Protein AF-A0AAI9XZA6-F1 (afdb_monomer_lite)

pLDDT: mean 71.74, std 15.38, range [41.12, 96.25]

InterPro domains:
  IPR004840 Amino acid permease, conserved site [PS00218] (82-113)
  IPR004841 Amino acid permease/SLC12A domain [PF00324] (57-174)
  IPR050524 Amino-acid permease-like [PTHR43341] (40-174)

Foldseek 3Di:
DDDDDDDPDDDDDDPPPPVVVVVVVVVVVVVVVVVVVVVVVVLVPPDPPPCPDDPVVVVVVVVCVCVPCVCPVVVVVCCVPPNDPVSVVVCVVVVVVVVVVVVVVVVLCVVDVRPDDPLVSVCPPPHVVSSVVVVVVVVVVVVVVVVVVVVVVLVVVVVPDDPDPNVVVSVVVVVVD

Radius of gyration: 32.23 Å; chains: 1; bounding box: 78×71×92 Å

Organism: NCBI:txid1209917

Structure (mmCIF, N/CA/C/O backbone):
data_AF-A0AAI9XZA6-F1
#
_entry.id   AF-A0AAI9XZA6-F1
#
loop_
_atom_site.group_PDB
_atom_site.id
_atom_site.type_symbol
_atom_site.label_atom_id
_atom_site.label_alt_id
_atom_site.label_comp_id
_atom_site.label_asym_id
_atom_site.label_entity_id
_atom_site.label_seq_id
_atom_site.pdbx_PDB_ins_code
_atom_site.Cartn_x
_atom_site.Cartn_y
_atom_site.Cartn_z
_atom_site.occupancy
_atom_site.B_iso_or_equiv
_atom_site.auth_seq_id
_atom_site.auth_comp_id
_atom_site.auth_asym_id
_atom_site.auth_atom_id
_atom_site.pdbx_PDB_model_num
ATOM 1 N N . MET A 1 1 ? -51.286 -53.768 66.926 1.00 45.34 1 MET A N 1
ATOM 2 C CA . MET A 1 1 ? -50.254 -53.474 65.909 1.00 45.34 1 MET A CA 1
ATOM 3 C C . MET A 1 1 ? -50.308 -51.964 65.689 1.00 45.34 1 MET A C 1
ATOM 5 O O . MET A 1 1 ? -51.185 -51.504 64.983 1.00 45.34 1 MET A O 1
ATOM 9 N N . GLY A 1 2 ? -49.762 -51.172 66.615 1.00 43.06 2 GLY A N 1
ATOM 10 C CA . GLY A 1 2 ? -48.364 -50.710 66.598 1.00 43.06 2 GLY A CA 1
ATOM 11 C C . GLY A 1 2 ? -48.273 -49.473 65.689 1.00 43.06 2 GLY A C 1
ATOM 12 O O . GLY A 1 2 ? -48.446 -49.637 64.492 1.00 43.06 2 GLY A O 1
ATOM 13 N N . THR A 1 3 ? -48.236 -48.247 66.243 1.00 49.59 3 THR A N 1
ATOM 14 C CA . THR A 1 3 ? -46.992 -47.438 66.414 1.00 49.59 3 THR A CA 1
ATOM 15 C C . THR A 1 3 ? -46.650 -46.738 65.081 1.00 49.59 3 THR A C 1
ATOM 17 O O . THR A 1 3 ? -46.485 -47.426 64.091 1.00 49.59 3 THR A O 1
ATOM 20 N N . TH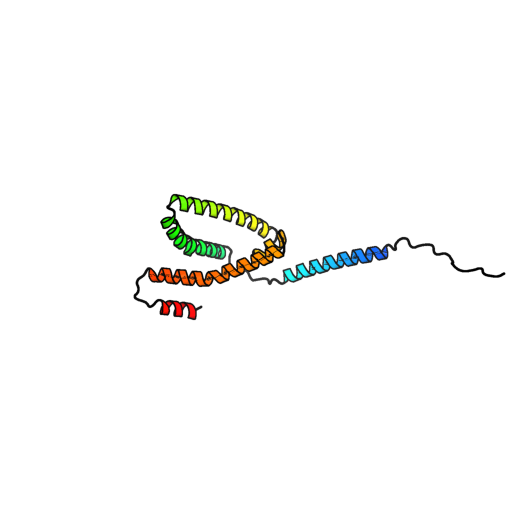R A 1 4 ? -46.611 -45.414 64.875 1.00 49.81 4 THR A N 1
ATOM 21 C CA . THR A 1 4 ? -46.125 -44.258 65.662 1.00 49.81 4 THR A CA 1
ATOM 22 C C . THR A 1 4 ? -46.581 -43.000 64.898 1.00 49.81 4 THR A C 1
ATOM 24 O O . THR A 1 4 ? -46.406 -42.926 63.688 1.00 49.81 4 THR A O 1
ATOM 27 N N . ARG A 1 5 ? -47.347 -42.087 65.501 1.00 53.59 5 ARG A N 1
ATOM 28 C CA . ARG A 1 5 ? -46.907 -40.725 65.865 1.00 53.59 5 ARG A CA 1
ATOM 29 C C . ARG A 1 5 ? -45.524 -40.269 65.364 1.00 53.59 5 ARG A C 1
ATOM 31 O O . ARG A 1 5 ? -44.525 -40.935 65.594 1.00 53.59 5 ARG A O 1
ATOM 38 N N . ASP A 1 6 ? -45.551 -39.027 64.886 1.00 52.12 6 ASP A N 1
ATOM 39 C CA . ASP A 1 6 ? -44.530 -37.984 65.000 1.00 52.12 6 ASP A CA 1
ATOM 40 C C . ASP A 1 6 ? -43.495 -37.765 63.891 1.00 52.12 6 ASP A C 1
ATOM 42 O O . ASP A 1 6 ? -42.772 -38.656 63.460 1.00 52.12 6 ASP A O 1
ATOM 46 N N . LYS A 1 7 ? -43.392 -36.464 63.574 1.00 49.34 7 LYS A N 1
ATOM 47 C CA . LYS A 1 7 ? -42.347 -35.734 62.847 1.00 49.34 7 LYS A CA 1
ATOM 48 C C . LYS A 1 7 ? -42.281 -35.876 61.332 1.00 49.34 7 LYS A C 1
ATOM 50 O O . LYS A 1 7 ? -41.440 -36.594 60.819 1.00 49.34 7 LYS A O 1
ATOM 55 N N . LEU A 1 8 ? -43.061 -35.033 60.654 1.00 47.88 8 LEU A N 1
ATOM 56 C CA . LEU A 1 8 ? -42.563 -33.989 59.735 1.00 47.88 8 LEU A CA 1
ATOM 57 C C . LEU A 1 8 ? -43.605 -32.850 59.771 1.00 47.88 8 LEU A C 1
ATOM 59 O O . LEU A 1 8 ? -44.479 -32.753 58.920 1.00 47.88 8 LEU A O 1
ATOM 63 N N . GLU A 1 9 ? -43.805 -32.209 60.923 1.00 50.84 9 GLU A N 1
ATOM 64 C CA . GLU A 1 9 ? -43.180 -30.916 61.257 1.00 50.84 9 GLU A CA 1
ATOM 65 C C . GLU A 1 9 ? -43.120 -29.959 60.059 1.00 50.84 9 GLU A C 1
ATOM 67 O O . GLU A 1 9 ? -42.434 -30.202 59.067 1.00 50.84 9 GLU A O 1
ATOM 72 N N . GLY A 1 10 ? -43.898 -28.881 60.158 1.00 49.06 10 GLY A N 1
ATOM 73 C CA . GLY A 1 10 ? -44.083 -27.914 59.094 1.00 49.06 10 GLY A CA 1
ATOM 74 C C . GLY A 1 10 ? -42.782 -27.289 58.601 1.00 49.06 10 GLY A C 1
ATOM 75 O O . GLY A 1 10 ? -41.887 -26.947 59.369 1.00 49.06 10 GLY A O 1
ATOM 76 N N . ARG A 1 11 ? -42.742 -27.037 57.296 1.00 41.12 11 ARG A N 1
ATOM 77 C CA . ARG A 1 11 ? -41.991 -25.910 56.751 1.00 41.12 11 ARG A CA 1
ATOM 78 C C . ARG A 1 11 ? -42.940 -25.084 55.889 1.00 41.12 11 ARG A C 1
ATOM 80 O O . ARG A 1 11 ? -43.283 -25.531 54.796 1.00 41.12 11 ARG A O 1
ATOM 87 N N . PRO A 1 12 ? -43.394 -23.910 56.354 1.00 55.41 12 PRO A N 1
ATOM 88 C CA . PRO A 1 12 ? -43.695 -22.844 55.417 1.00 55.41 12 PRO A CA 1
ATOM 89 C C . PRO A 1 12 ? -42.382 -22.406 54.739 1.00 55.41 12 PRO A C 1
ATOM 91 O O . PRO A 1 12 ? -41.308 -22.534 55.323 1.00 55.41 12 PRO A O 1
ATOM 94 N N . GLU A 1 13 ? -42.505 -21.885 53.518 1.00 53.00 13 GLU A N 1
ATOM 95 C CA . GLU A 1 13 ? -41.475 -21.158 52.762 1.00 53.00 13 GLU A CA 1
ATOM 96 C C . GLU A 1 13 ? -40.251 -21.938 52.254 1.00 53.00 13 GLU A C 1
ATOM 98 O O . GLU A 1 13 ? -39.406 -22.416 53.006 1.00 53.00 13 GLU A O 1
ATOM 103 N N . ARG A 1 14 ? -40.057 -21.907 50.931 1.00 47.50 14 ARG A N 1
ATOM 104 C CA . ARG A 1 14 ? -39.292 -20.808 50.321 1.00 47.50 14 ARG A CA 1
ATOM 105 C C . ARG A 1 14 ? -39.937 -20.434 48.990 1.00 47.50 14 ARG A C 1
ATOM 107 O O . ARG A 1 14 ? -39.808 -21.157 48.006 1.00 47.50 14 ARG A O 1
ATOM 114 N N . ALA A 1 15 ? -40.620 -19.287 48.969 1.00 51.28 15 ALA A N 1
ATOM 115 C CA . ALA A 1 15 ? -40.587 -18.440 47.783 1.00 51.28 15 ALA A CA 1
ATOM 116 C C . ALA A 1 15 ? -39.125 -18.402 47.320 1.00 51.28 15 ALA A C 1
ATOM 118 O O . ALA A 1 15 ? -38.251 -18.287 48.180 1.00 51.28 15 ALA A O 1
ATOM 119 N N . GLY A 1 16 ? -38.869 -18.620 46.024 1.00 50.38 16 GLY A N 1
ATOM 120 C CA . GLY A 1 16 ? -37.516 -18.602 45.469 1.00 50.38 16 GLY A CA 1
ATOM 121 C C . GLY A 1 16 ? -36.762 -17.434 46.083 1.00 50.38 16 GLY A C 1
ATOM 122 O O . GLY A 1 16 ? -37.192 -16.295 45.932 1.00 50.38 16 GLY A O 1
ATOM 123 N N . ASP A 1 17 ? -35.761 -17.764 46.898 1.00 48.94 17 ASP A N 1
ATOM 124 C CA . ASP A 1 17 ? -35.065 -16.809 47.748 1.00 48.94 17 ASP A CA 1
ATOM 125 C C . ASP A 1 17 ? -34.565 -15.679 46.840 1.00 48.94 17 ASP A C 1
ATOM 127 O O . ASP A 1 17 ? -33.727 -15.955 45.972 1.00 48.94 17 ASP A O 1
ATOM 131 N N . PRO A 1 18 ? -35.105 -14.448 46.948 1.00 53.00 18 PRO A N 1
ATOM 132 C CA . PRO A 1 18 ? -34.773 -13.370 46.017 1.00 53.00 18 PRO A CA 1
ATOM 133 C C . PRO A 1 18 ? -33.261 -13.110 46.006 1.00 53.00 18 PRO A C 1
ATOM 135 O O . PRO A 1 18 ? -32.688 -12.804 44.967 1.00 53.00 18 PRO A O 1
ATOM 138 N N . ALA A 1 19 ? -32.588 -13.404 47.123 1.00 52.03 19 ALA A N 1
ATOM 139 C CA . ALA A 1 19 ? -31.148 -13.287 47.261 1.00 52.03 19 ALA A CA 1
ATOM 140 C C . ALA A 1 19 ? -30.339 -14.189 46.307 1.00 52.03 19 ALA A C 1
ATOM 142 O O . ALA A 1 19 ? -29.246 -13.801 45.907 1.00 52.03 19 ALA A O 1
ATOM 143 N N . HIS A 1 20 ? -30.827 -15.371 45.911 1.00 49.03 20 HIS A N 1
ATOM 144 C CA . HIS A 1 20 ? -30.046 -16.292 45.069 1.00 49.03 20 HIS A CA 1
ATOM 145 C C . HIS A 1 20 ? -30.054 -15.911 43.579 1.00 49.03 20 HIS A C 1
ATOM 147 O O . HIS A 1 20 ? -29.033 -16.074 42.908 1.00 49.03 20 HIS A O 1
ATOM 153 N N . ILE A 1 21 ? -31.167 -15.373 43.070 1.00 53.47 21 ILE A N 1
ATOM 154 C CA . ILE A 1 21 ? -31.285 -14.903 41.675 1.00 53.47 21 ILE A CA 1
ATOM 155 C C . ILE A 1 21 ? -30.487 -13.604 41.494 1.00 53.47 21 ILE A C 1
ATOM 157 O O . ILE A 1 21 ? -29.788 -13.432 40.492 1.00 53.47 21 ILE A O 1
ATOM 161 N N . ASP A 1 22 ? -30.508 -12.735 42.507 1.00 52.09 22 ASP A N 1
ATOM 162 C CA . ASP A 1 22 ? -29.757 -11.481 42.517 1.00 52.09 22 ASP A CA 1
ATOM 163 C C . ASP A 1 22 ? -28.242 -11.717 42.496 1.00 52.09 22 ASP A C 1
ATOM 165 O O . ASP A 1 22 ? -27.511 -10.960 41.858 1.00 52.09 22 ASP A O 1
ATOM 169 N N . ILE A 1 23 ? -27.751 -12.788 43.132 1.00 56.53 23 ILE A N 1
ATOM 170 C CA . ILE A 1 23 ? -26.324 -13.140 43.123 1.00 56.53 23 ILE A CA 1
ATOM 171 C C . ILE A 1 23 ? -25.887 -13.635 41.739 1.00 56.53 23 ILE A C 1
ATOM 173 O O . ILE A 1 23 ? -24.805 -13.258 41.294 1.00 56.53 23 ILE A O 1
ATOM 177 N N . GLU A 1 24 ? -26.693 -14.414 41.014 1.00 54.38 24 GLU A N 1
ATOM 178 C CA . GLU A 1 24 ? -26.334 -14.894 39.667 1.00 54.38 24 GLU A CA 1
ATOM 179 C C . GLU A 1 24 ? -26.397 -13.768 38.620 1.00 54.38 24 GLU A C 1
ATOM 181 O O . GLU A 1 24 ? -25.489 -13.633 37.791 1.00 54.38 24 GLU A O 1
ATOM 186 N N . LEU A 1 25 ? -27.398 -12.885 38.727 1.00 55.34 25 LEU A N 1
ATOM 187 C CA . LEU A 1 25 ? -27.514 -11.678 37.906 1.00 55.34 25 LEU A CA 1
ATOM 188 C C . LEU A 1 25 ? -26.386 -10.680 38.219 1.00 55.34 25 LEU A C 1
ATOM 190 O O . LEU A 1 25 ? -25.775 -10.137 37.297 1.00 55.34 25 LEU A O 1
ATOM 194 N N . ALA A 1 26 ? -26.031 -10.484 39.494 1.00 55.69 26 ALA A N 1
ATOM 195 C CA . ALA A 1 26 ? -24.908 -9.640 39.906 1.00 55.69 26 ALA A CA 1
ATOM 196 C C . ALA A 1 26 ? -23.541 -10.247 39.551 1.00 55.69 26 ALA A C 1
ATOM 198 O O . ALA A 1 26 ? -22.617 -9.500 39.230 1.00 55.69 26 ALA A O 1
ATOM 199 N N . THR A 1 27 ? -23.393 -11.576 39.558 1.00 57.44 27 THR A N 1
ATOM 200 C CA . THR A 1 27 ? -22.148 -12.266 39.166 1.00 57.44 27 THR A CA 1
ATOM 201 C C . THR A 1 27 ? -21.959 -12.256 37.651 1.00 57.44 27 THR A C 1
ATOM 203 O O . THR A 1 27 ? -20.842 -12.031 37.180 1.00 57.44 27 THR A O 1
ATOM 206 N N . THR A 1 28 ? -23.042 -12.404 36.884 1.00 57.16 28 THR A N 1
ATOM 207 C CA . THR A 1 28 ? -23.043 -12.273 35.418 1.00 57.16 28 THR A CA 1
ATOM 208 C C . THR A 1 28 ? -22.804 -10.827 34.992 1.00 57.16 28 THR A C 1
ATOM 210 O O . THR A 1 28 ? -21.947 -10.572 34.148 1.00 57.16 28 THR A O 1
ATOM 213 N N . THR A 1 29 ? -23.465 -9.862 35.642 1.00 57.91 29 THR A N 1
ATOM 214 C CA . THR A 1 29 ? -23.258 -8.426 35.388 1.00 57.91 29 THR A CA 1
ATOM 215 C C . THR A 1 29 ? -21.846 -7.998 35.779 1.00 57.91 29 THR A C 1
ATOM 217 O O . THR A 1 29 ? -21.189 -7.310 35.001 1.00 57.91 29 THR A O 1
ATOM 220 N N . ARG A 1 30 ? -21.320 -8.454 36.931 1.00 54.59 30 ARG A N 1
ATOM 221 C CA . ARG A 1 30 ? -19.907 -8.241 37.287 1.00 54.59 30 ARG A CA 1
ATOM 222 C C . ARG A 1 30 ? -19.004 -8.849 36.235 1.00 54.59 30 ARG A C 1
ATOM 224 O O . ARG A 1 30 ? -18.163 -8.116 35.755 1.00 54.59 30 ARG A O 1
ATOM 231 N N . SER A 1 31 ? -19.185 -10.111 35.844 1.00 50.56 31 SER A N 1
ATOM 232 C CA . SER A 1 31 ? -18.315 -10.798 34.873 1.00 50.56 31 SER A CA 1
ATOM 233 C C . SER A 1 31 ? -18.302 -10.129 33.497 1.00 50.56 31 SER A C 1
ATOM 235 O O . SER A 1 31 ? -17.223 -9.966 32.933 1.00 50.56 31 SER A O 1
ATOM 237 N N . ALA A 1 32 ? -19.456 -9.666 33.007 1.00 56.97 32 ALA A N 1
ATOM 238 C CA . ALA A 1 32 ? -19.544 -8.851 31.796 1.00 56.97 32 ALA A CA 1
ATOM 239 C C . ALA A 1 32 ? -18.802 -7.516 31.975 1.00 56.97 32 ALA A C 1
ATOM 241 O O . ALA A 1 32 ? -17.938 -7.181 31.175 1.00 56.97 32 ALA A O 1
ATOM 242 N N . THR A 1 33 ? -19.009 -6.834 33.107 1.00 57.84 33 THR A N 1
ATOM 243 C CA . THR A 1 33 ? -18.348 -5.553 33.395 1.00 57.84 33 THR A CA 1
ATOM 244 C C . THR A 1 33 ? -16.834 -5.718 33.579 1.00 57.84 33 THR A C 1
ATOM 246 O O . THR A 1 33 ? -16.084 -4.881 33.106 1.00 57.84 33 THR A O 1
ATOM 249 N N . VAL A 1 34 ? -16.325 -6.787 34.211 1.00 59.03 34 VAL A N 1
ATOM 250 C CA . VAL A 1 34 ? -14.866 -7.009 34.331 1.00 59.03 34 VAL A CA 1
ATOM 251 C C . VAL A 1 34 ? -14.237 -7.463 33.015 1.00 59.03 34 VAL A C 1
ATOM 253 O O . VAL A 1 34 ? -13.063 -7.174 32.799 1.00 59.03 34 VAL A O 1
ATOM 256 N N . ALA A 1 35 ? -14.975 -8.164 32.150 1.00 55.97 35 ALA A N 1
ATOM 257 C CA . ALA A 1 35 ? -14.516 -8.489 30.801 1.00 55.97 35 ALA A CA 1
ATOM 258 C C . ALA A 1 35 ? -14.430 -7.220 29.939 1.00 55.97 35 ALA A C 1
ATOM 260 O O . ALA A 1 35 ? -13.385 -6.976 29.340 1.00 55.97 35 ALA A O 1
ATOM 261 N N . ASP A 1 36 ? -15.450 -6.362 29.990 1.00 52.94 36 ASP A N 1
ATOM 262 C CA . ASP A 1 36 ? -15.469 -5.064 29.312 1.00 52.94 36 ASP A CA 1
ATOM 263 C C . ASP A 1 36 ? -14.387 -4.121 29.860 1.00 52.94 36 ASP A C 1
ATOM 265 O O . ASP A 1 36 ? -13.676 -3.483 29.089 1.00 52.94 36 ASP A O 1
ATOM 269 N N . LEU A 1 37 ? -14.180 -4.086 31.182 1.00 55.12 37 LEU A N 1
ATOM 270 C CA . LEU A 1 37 ? -13.120 -3.297 31.818 1.00 55.12 37 LEU A CA 1
ATOM 271 C C . LEU A 1 37 ? -11.724 -3.837 31.495 1.00 55.12 37 LEU A C 1
ATOM 273 O O . LEU A 1 37 ? -10.802 -3.043 31.341 1.00 55.12 37 LEU A O 1
ATOM 277 N N . LYS A 1 38 ? -11.544 -5.158 31.353 1.00 55.31 38 LYS A N 1
ATOM 278 C CA . LYS A 1 38 ? -10.277 -5.735 30.877 1.00 55.31 38 LYS A CA 1
ATOM 279 C C . LYS A 1 38 ? -10.034 -5.404 29.410 1.00 55.31 38 LYS A C 1
ATOM 281 O O . LYS A 1 38 ? -8.931 -4.982 29.087 1.00 55.31 38 LYS A O 1
ATOM 286 N N . GLN A 1 39 ? -11.050 -5.503 28.552 1.00 53.28 39 GLN A N 1
ATOM 287 C CA . GLN A 1 39 ? -10.944 -5.101 27.146 1.00 53.28 39 GLN A CA 1
ATOM 288 C C . GLN A 1 39 ? -10.663 -3.596 27.007 1.00 53.28 39 GLN A C 1
ATOM 290 O O . GLN A 1 39 ? -9.832 -3.206 26.189 1.00 53.28 39 GLN A O 1
ATOM 295 N N . GLN A 1 40 ? -11.266 -2.759 27.858 1.00 49.84 40 GLN A N 1
ATOM 296 C CA . GLN A 1 40 ? -10.989 -1.323 27.936 1.00 49.84 40 GLN A CA 1
ATOM 297 C C . GLN A 1 40 ? -9.598 -1.018 28.518 1.00 49.84 40 GLN A C 1
ATOM 299 O O . GLN A 1 40 ? -8.924 -0.125 28.014 1.00 49.84 40 GLN A O 1
ATOM 304 N N . GLN A 1 41 ? -9.124 -1.748 29.534 1.00 48.91 41 GLN A N 1
ATOM 305 C CA . GLN A 1 41 ? -7.787 -1.550 30.118 1.00 48.91 41 GLN A CA 1
ATOM 306 C C . GLN A 1 41 ? -6.655 -2.034 29.203 1.00 48.91 41 GLN A C 1
ATOM 308 O O . GLN A 1 41 ? -5.583 -1.422 29.189 1.00 48.91 41 GLN A O 1
ATOM 313 N N . GLU A 1 42 ? -6.887 -3.089 28.421 1.00 50.59 42 GLU A N 1
ATOM 314 C CA . GLU A 1 42 ? -5.945 -3.586 27.412 1.00 50.59 42 GLU A CA 1
ATOM 315 C C . GLU A 1 42 ? -5.906 -2.641 26.193 1.00 50.59 42 GLU A C 1
ATOM 317 O O . GLU A 1 42 ? -4.836 -2.369 25.649 1.00 50.59 42 GLU A O 1
ATOM 322 N N . GLN A 1 43 ? -7.039 -2.008 25.855 1.00 49.88 43 GLN A N 1
ATOM 323 C CA . GLN A 1 43 ? -7.113 -0.901 24.890 1.00 49.88 43 GLN A CA 1
ATOM 324 C C . GLN A 1 43 ? -6.557 0.430 25.419 1.00 49.88 43 GLN A C 1
ATOM 326 O O . GLN A 1 43 ? -6.191 1.284 24.621 1.00 49.88 43 GLN A O 1
ATOM 331 N N . GLN A 1 44 ? -6.448 0.637 26.733 1.00 44.28 44 GLN A N 1
ATOM 332 C CA . GLN A 1 44 ? -5.776 1.820 27.293 1.00 44.28 44 GLN A CA 1
ATOM 333 C C . GLN A 1 44 ? -4.244 1.686 27.344 1.00 44.28 44 GLN A C 1
ATOM 335 O O . GLN A 1 44 ? -3.562 2.683 27.571 1.00 44.28 44 GLN A O 1
ATOM 340 N N . HIS A 1 45 ? -3.693 0.492 27.091 1.00 43.59 45 HIS A N 1
ATOM 341 C CA . HIS A 1 45 ? -2.245 0.242 27.058 1.00 43.59 45 HIS A CA 1
ATOM 342 C C . HIS A 1 45 ? -1.641 0.149 25.649 1.00 43.59 45 HIS A C 1
ATOM 344 O O . HIS A 1 45 ? -0.427 -0.036 25.530 1.00 43.59 45 HIS A O 1
ATOM 350 N N . ILE A 1 46 ? -2.422 0.342 24.578 1.00 53.31 46 ILE A N 1
ATOM 351 C CA . ILE A 1 46 ? -1.843 0.664 23.262 1.00 53.31 46 ILE A CA 1
ATOM 352 C C . ILE A 1 46 ? -1.274 2.071 23.404 1.00 53.31 46 ILE A C 1
ATOM 354 O O . ILE A 1 46 ? -2.006 3.057 23.385 1.00 53.31 46 ILE A O 1
ATOM 358 N N . GLY A 1 47 ? 0.023 2.108 23.709 1.00 50.34 47 GLY A N 1
ATOM 359 C CA . GLY A 1 47 ? 0.707 3.251 24.284 1.00 50.34 47 GLY A CA 1
ATOM 360 C C . GLY A 1 47 ? 0.370 4.560 23.591 1.00 50.34 47 GLY A C 1
ATOM 361 O O . GLY A 1 47 ? 0.195 4.619 22.377 1.00 50.34 47 GLY A O 1
ATOM 362 N N . THR A 1 48 ? 0.320 5.622 24.387 1.00 46.84 48 THR A N 1
ATOM 363 C CA . THR A 1 48 ? 0.351 7.011 23.938 1.00 46.84 48 THR A CA 1
ATOM 364 C C . THR A 1 48 ? 1.588 7.223 23.059 1.00 46.84 48 THR A C 1
ATOM 366 O O . THR A 1 48 ? 2.637 7.665 23.523 1.00 46.84 48 THR A O 1
ATOM 369 N N . LEU A 1 49 ? 1.497 6.844 21.784 1.00 55.56 49 LEU A N 1
ATOM 370 C CA . LEU A 1 49 ? 2.490 7.153 20.775 1.00 55.56 49 LEU A CA 1
ATOM 371 C C . LEU A 1 49 ? 2.417 8.659 20.577 1.00 55.56 49 LEU A C 1
ATOM 373 O O . LEU A 1 49 ? 1.426 9.189 20.073 1.00 55.56 49 LEU A O 1
ATOM 377 N N . ASP A 1 50 ? 3.468 9.340 21.017 1.00 50.53 50 ASP A N 1
ATOM 378 C CA . ASP A 1 50 ? 3.675 10.754 20.764 1.00 50.53 50 ASP A CA 1
ATOM 379 C C . ASP A 1 50 ? 3.600 10.976 19.247 1.00 50.53 50 ASP A C 1
ATOM 381 O O . ASP A 1 50 ? 4.482 10.565 18.484 1.00 50.53 50 ASP A O 1
ATOM 385 N N . ARG A 1 51 ? 2.479 11.536 18.784 1.00 58.59 51 ARG A N 1
ATOM 386 C CA . ARG A 1 51 ? 2.195 11.766 17.368 1.00 58.59 51 ARG A CA 1
ATOM 387 C C . ARG A 1 51 ? 3.062 12.931 16.899 1.00 58.59 51 ARG A C 1
ATOM 389 O O . ARG A 1 51 ? 2.586 14.043 16.694 1.00 58.59 51 ARG A O 1
ATOM 396 N N . LYS A 1 52 ? 4.356 12.665 16.709 1.00 62.34 52 LYS A N 1
ATOM 397 C CA . LYS A 1 52 ? 5.368 13.668 16.342 1.00 62.34 52 LYS A CA 1
ATOM 398 C C . LYS A 1 52 ? 5.240 14.192 14.908 1.00 62.34 52 LYS A C 1
ATOM 400 O O . LYS A 1 52 ? 5.915 15.151 14.542 1.00 62.34 52 LYS A O 1
ATOM 405 N N . LEU A 1 53 ? 4.367 13.604 14.088 1.00 61.84 53 LEU A N 1
ATOM 406 C CA . LEU A 1 53 ? 4.163 13.995 12.694 1.00 61.84 53 LEU A CA 1
ATOM 407 C C . LEU A 1 53 ? 2.854 14.770 12.513 1.00 61.84 53 LEU A C 1
ATOM 409 O O . LEU A 1 53 ? 1.749 14.246 12.681 1.00 61.84 53 LEU A O 1
ATOM 413 N N . LYS A 1 54 ? 2.995 16.041 12.114 1.00 76.94 54 LYS A N 1
ATOM 414 C CA . LYS A 1 54 ? 1.884 16.900 11.682 1.00 76.94 54 LYS A CA 1
ATOM 415 C C . LYS A 1 54 ? 1.122 16.224 10.539 1.00 76.94 54 LYS A C 1
ATOM 417 O O . LYS A 1 54 ? 1.732 15.701 9.611 1.00 76.94 54 LYS A O 1
ATOM 422 N N . SER A 1 55 ? -0.208 16.332 10.556 1.00 77.69 55 SER A N 1
ATOM 423 C CA . SER A 1 55 ? -1.115 15.774 9.532 1.00 77.69 55 SER A CA 1
ATOM 424 C C . SER A 1 55 ? -0.683 16.085 8.088 1.00 77.69 55 SER A C 1
ATOM 426 O O . SER A 1 55 ? -0.782 15.225 7.220 1.00 77.69 55 SER A O 1
ATOM 428 N N . ARG A 1 56 ? -0.089 17.263 7.859 1.00 85.69 56 ARG A N 1
ATOM 429 C CA . ARG A 1 56 ? 0.460 17.681 6.563 1.00 85.69 56 ARG A CA 1
ATOM 430 C C . ARG A 1 56 ? 1.583 16.772 6.041 1.00 85.69 56 ARG A C 1
ATOM 432 O O . ARG A 1 56 ? 1.627 16.496 4.853 1.00 85.69 56 ARG A O 1
ATOM 439 N N . HIS A 1 57 ? 2.482 16.296 6.904 1.00 85.56 57 HIS A N 1
ATOM 440 C CA . HIS A 1 57 ? 3.597 15.433 6.485 1.00 85.56 57 HIS A CA 1
ATOM 441 C C . HIS A 1 57 ? 3.088 14.056 6.055 1.00 85.56 57 HIS A C 1
ATOM 443 O O . HIS A 1 57 ? 3.563 13.495 5.075 1.00 85.56 57 HIS A O 1
ATOM 449 N N . VAL A 1 58 ? 2.073 13.548 6.754 1.00 83.88 58 VAL A N 1
ATOM 450 C CA . VAL A 1 58 ? 1.428 12.270 6.433 1.00 83.88 58 VAL A CA 1
ATOM 451 C C . VAL A 1 58 ? 0.679 12.354 5.099 1.00 83.88 58 VAL A C 1
ATOM 453 O O . VAL A 1 58 ? 0.753 11.433 4.293 1.00 83.88 58 VAL A O 1
ATOM 456 N N . GLN A 1 59 ? 0.016 13.480 4.823 1.00 89.06 59 GLN A N 1
ATOM 457 C CA . GLN A 1 59 ? -0.624 13.726 3.527 1.00 89.06 59 GLN A CA 1
ATOM 458 C C . GLN A 1 59 ? 0.398 13.809 2.388 1.00 89.06 59 GLN A C 1
ATOM 460 O O . GLN A 1 59 ? 0.179 13.226 1.330 1.00 89.06 59 GLN A O 1
ATOM 465 N N . PHE A 1 60 ? 1.533 14.481 2.607 1.00 86.62 60 PHE A N 1
ATOM 466 C CA . PHE A 1 60 ? 2.601 14.529 1.608 1.00 86.62 60 PHE A CA 1
ATOM 467 C C . PHE A 1 60 ? 3.236 13.157 1.350 1.00 86.62 60 PHE A C 1
ATOM 469 O O . PHE A 1 60 ? 3.502 12.850 0.193 1.00 86.62 60 PHE A O 1
ATOM 476 N N . LEU A 1 61 ? 3.399 12.313 2.375 1.00 85.44 61 LEU A N 1
ATOM 477 C CA . LEU A 1 61 ? 3.862 10.927 2.216 1.00 85.44 61 LEU A CA 1
ATOM 478 C C . LEU A 1 61 ? 2.889 10.098 1.365 1.00 85.44 61 LEU A C 1
ATOM 480 O O . LEU A 1 61 ? 3.305 9.352 0.478 1.00 85.44 61 LEU A O 1
ATOM 484 N N . ALA A 1 62 ? 1.586 10.255 1.604 1.00 84.44 62 ALA A N 1
ATOM 485 C CA . ALA A 1 62 ? 0.564 9.576 0.816 1.00 84.44 62 ALA A CA 1
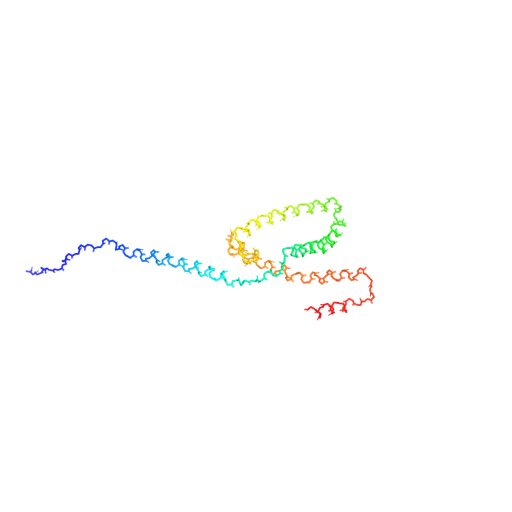ATOM 486 C C . ALA A 1 62 ? 0.580 10.033 -0.656 1.00 84.44 62 ALA A C 1
ATOM 488 O O . ALA A 1 62 ? 0.519 9.197 -1.559 1.00 84.44 62 ALA A O 1
ATOM 489 N N . LEU A 1 63 ? 0.724 11.341 -0.911 1.00 88.06 63 LEU A N 1
ATOM 490 C CA . LEU A 1 63 ? 0.840 11.868 -2.275 1.00 88.06 63 LEU A CA 1
ATOM 491 C C . LEU A 1 63 ? 2.114 11.387 -2.979 1.00 88.06 63 LEU A C 1
ATOM 493 O O . LEU A 1 63 ? 2.049 11.041 -4.157 1.00 88.06 63 LEU A O 1
ATOM 497 N N . SER A 1 64 ? 3.258 11.344 -2.290 1.00 87.56 64 SER A N 1
ATOM 498 C CA . SER A 1 64 ? 4.523 10.941 -2.915 1.00 87.56 64 SER A CA 1
ATOM 499 C C . SER A 1 64 ? 4.511 9.481 -3.367 1.00 87.56 64 SER A C 1
ATOM 501 O O . SER A 1 64 ? 5.020 9.180 -4.443 1.00 87.56 64 SER A O 1
ATOM 503 N N . GLY A 1 65 ? 3.885 8.587 -2.593 1.00 80.19 65 GLY A N 1
ATOM 504 C CA . GLY A 1 65 ? 3.746 7.180 -2.978 1.00 80.19 65 GLY A CA 1
ATOM 505 C C . GLY A 1 65 ? 2.827 6.983 -4.188 1.00 80.19 65 GLY A C 1
ATOM 506 O O . GLY A 1 65 ? 3.164 6.243 -5.107 1.00 80.19 65 GLY A O 1
ATOM 507 N N . ALA A 1 66 ? 1.692 7.690 -4.223 1.00 83.81 66 ALA A N 1
ATOM 508 C CA . ALA A 1 66 ? 0.740 7.591 -5.329 1.00 83.81 66 ALA A CA 1
ATOM 509 C C . ALA A 1 66 ? 1.286 8.187 -6.638 1.00 83.81 66 ALA A C 1
ATOM 511 O O . ALA A 1 66 ? 1.074 7.622 -7.711 1.00 83.81 66 ALA A O 1
ATOM 512 N N . ILE A 1 67 ? 1.997 9.316 -6.553 1.00 88.19 67 ILE A N 1
ATOM 513 C CA . ILE A 1 67 ? 2.553 9.997 -7.727 1.00 88.19 67 ILE A CA 1
ATOM 514 C C . ILE A 1 67 ? 3.790 9.267 -8.258 1.00 88.19 67 ILE A C 1
ATOM 516 O O . ILE A 1 67 ? 3.957 9.240 -9.467 1.00 88.19 67 ILE A O 1
ATOM 520 N N . GLY A 1 68 ? 4.628 8.674 -7.398 1.00 75.44 68 GLY A N 1
ATOM 521 C CA . GLY A 1 68 ? 5.919 8.079 -7.765 1.00 75.44 68 GLY A CA 1
ATOM 522 C C . GLY A 1 68 ? 5.826 6.861 -8.692 1.00 75.44 68 GLY A C 1
ATOM 523 O O . GLY A 1 68 ? 5.787 6.988 -9.911 1.00 75.44 68 GLY A O 1
ATOM 524 N N . THR A 1 69 ? 5.846 5.654 -8.134 1.00 70.62 69 THR A N 1
ATOM 525 C CA . THR A 1 69 ? 5.916 4.414 -8.927 1.00 70.62 69 THR A CA 1
ATOM 526 C C . THR A 1 69 ? 4.558 4.023 -9.509 1.00 70.62 69 THR A C 1
ATOM 528 O O . THR A 1 69 ? 4.474 3.652 -10.676 1.00 70.62 69 THR A O 1
ATOM 531 N N . GLY A 1 70 ? 3.472 4.178 -8.745 1.00 74.81 70 GLY A N 1
ATOM 5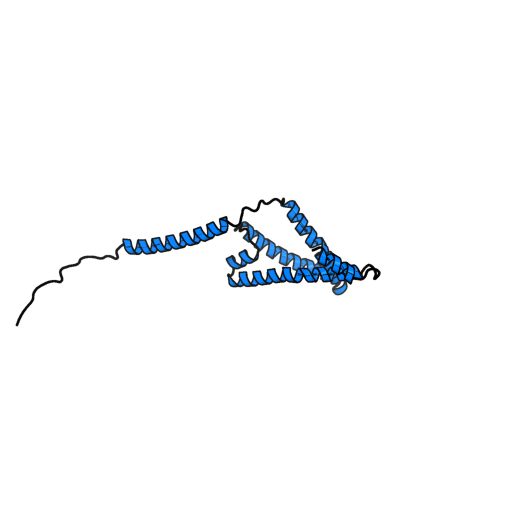32 C CA . GLY A 1 70 ? 2.131 3.750 -9.160 1.00 74.81 70 GLY A CA 1
ATOM 533 C C . GLY A 1 70 ? 1.598 4.477 -10.397 1.00 74.81 70 GLY A C 1
ATOM 534 O O . GLY A 1 70 ? 1.063 3.840 -11.307 1.00 74.81 70 GLY A O 1
ATOM 535 N N . LEU A 1 71 ? 1.769 5.802 -10.465 1.00 84.00 71 LEU A N 1
ATOM 536 C CA . LEU A 1 71 ? 1.327 6.576 -11.621 1.00 84.00 71 LEU A CA 1
ATOM 537 C C . LEU A 1 71 ? 2.316 6.473 -12.786 1.00 84.00 71 LEU A C 1
ATOM 539 O O . LEU A 1 71 ? 1.880 6.163 -13.887 1.00 84.00 71 LEU A O 1
ATOM 543 N N . PHE A 1 72 ? 3.622 6.687 -12.590 1.00 78.56 72 PHE A N 1
ATOM 544 C CA . PHE A 1 72 ? 4.567 6.710 -13.719 1.00 78.56 72 PHE A CA 1
ATOM 545 C C . PHE A 1 72 ? 4.856 5.324 -14.310 1.00 78.56 72 PHE A C 1
ATOM 547 O O . PHE A 1 72 ? 4.823 5.178 -15.531 1.00 78.56 72 PHE A O 1
ATOM 554 N N . VAL A 1 73 ? 5.082 4.296 -13.484 1.00 77.19 73 VAL A N 1
ATOM 555 C CA . VAL A 1 73 ? 5.353 2.932 -13.983 1.00 77.19 73 VAL A CA 1
ATOM 556 C C . VAL A 1 73 ? 4.064 2.299 -14.515 1.00 77.19 73 VAL A C 1
ATOM 558 O O . VAL A 1 73 ? 4.054 1.717 -15.598 1.00 77.19 73 VAL A O 1
ATOM 561 N N . GLY A 1 74 ? 2.948 2.489 -13.801 1.00 79.62 74 GLY A N 1
ATOM 562 C CA . GLY A 1 74 ? 1.645 1.952 -14.197 1.00 79.62 74 GLY A CA 1
ATOM 563 C C . GLY A 1 74 ? 1.075 2.599 -15.462 1.00 79.62 74 GLY A C 1
ATOM 564 O O . GLY A 1 74 ? 0.661 1.894 -16.383 1.00 79.62 74 GLY A O 1
ATOM 565 N N . SER A 1 75 ? 1.081 3.934 -15.558 1.00 83.88 75 SER A N 1
ATOM 566 C CA . SER A 1 75 ? 0.482 4.621 -16.712 1.00 83.88 75 SER A CA 1
ATOM 567 C C . SER A 1 75 ? 1.250 4.378 -18.009 1.00 83.88 75 SER A C 1
ATOM 569 O O . SER A 1 75 ? 0.614 4.230 -19.049 1.00 83.88 75 SER A O 1
ATOM 571 N N . GLY A 1 76 ? 2.583 4.255 -17.963 1.00 81.06 76 GLY A N 1
ATOM 572 C CA . GLY A 1 76 ? 3.395 3.949 -19.144 1.00 81.06 76 GLY A CA 1
ATOM 573 C C . GLY A 1 76 ? 3.036 2.598 -19.771 1.00 81.06 76 GLY A C 1
ATOM 574 O O . GLY A 1 76 ? 2.843 2.506 -20.985 1.00 81.06 76 GLY A O 1
ATOM 575 N N . GLN A 1 77 ? 2.863 1.561 -18.944 1.00 79.12 77 GLN A N 1
ATOM 576 C CA . GLN A 1 77 ? 2.461 0.235 -19.422 1.00 79.12 77 GLN A CA 1
ATOM 577 C C . GLN A 1 77 ? 1.009 0.210 -19.912 1.00 79.12 77 GLN A C 1
ATOM 579 O O . GLN A 1 77 ? 0.731 -0.313 -20.993 1.00 79.12 77 GLN A O 1
ATOM 584 N N . VAL A 1 78 ? 0.080 0.797 -19.152 1.00 84.19 78 VAL A N 1
ATOM 585 C CA . VAL A 1 78 ? -1.352 0.790 -19.499 1.00 84.19 78 VAL A CA 1
ATOM 586 C C . VAL A 1 78 ? -1.624 1.607 -20.765 1.00 84.19 78 VAL A C 1
ATOM 588 O O . VAL A 1 78 ? -2.432 1.193 -21.596 1.00 84.19 78 VAL A O 1
ATOM 591 N N . LEU A 1 79 ? -0.925 2.728 -20.961 1.00 83.75 79 LEU A N 1
ATOM 592 C CA . LEU A 1 79 ? -1.080 3.567 -22.149 1.00 83.75 79 LEU A CA 1
ATOM 593 C C . LEU A 1 79 ? -0.577 2.866 -23.419 1.00 83.75 79 LEU A C 1
ATOM 595 O O . LEU A 1 79 ? -1.234 2.959 -24.456 1.00 83.75 79 LEU A O 1
ATOM 599 N N . SER A 1 80 ? 0.543 2.142 -23.323 1.00 84.38 80 SER A N 1
ATOM 600 C CA . SER A 1 80 ? 1.108 1.353 -24.427 1.00 84.38 80 SER A CA 1
ATOM 601 C C . SER A 1 80 ? 0.204 0.178 -24.825 1.00 84.38 80 SER A C 1
ATOM 603 O O . SER A 1 80 ? 0.012 -0.088 -26.010 1.00 84.38 80 SER A O 1
ATOM 605 N N . LEU A 1 81 ? -0.397 -0.503 -23.842 1.00 85.19 81 LEU A N 1
ATOM 606 C CA . LEU A 1 81 ? -1.196 -1.712 -24.073 1.00 85.19 81 LEU A CA 1
ATOM 607 C C . LEU A 1 81 ? -2.655 -1.436 -24.458 1.00 85.19 81 LEU A C 1
ATOM 609 O O . LEU A 1 81 ? -3.202 -2.128 -25.313 1.00 85.19 81 LEU A O 1
ATOM 613 N N . ALA A 1 82 ? -3.310 -0.473 -23.807 1.00 82.44 82 ALA A N 1
ATOM 614 C CA . ALA A 1 82 ? -4.765 -0.320 -23.869 1.00 82.44 82 ALA A CA 1
ATOM 615 C C . ALA A 1 82 ? -5.220 0.917 -24.672 1.00 82.44 82 ALA A C 1
ATOM 617 O O . ALA A 1 82 ? -6.384 0.994 -25.082 1.00 82.44 82 ALA A O 1
ATOM 618 N N . GLY A 1 83 ? -4.324 1.877 -24.926 1.00 86.56 83 GLY A N 1
ATOM 619 C CA . GLY A 1 83 ? -4.639 3.164 -25.548 1.00 86.56 83 GLY A CA 1
ATOM 620 C C . GLY A 1 83 ? -5.182 4.215 -24.559 1.00 86.56 83 GLY A C 1
ATOM 621 O O . GLY A 1 83 ? -5.581 3.894 -23.439 1.00 86.56 83 GLY A O 1
ATOM 622 N N . PRO A 1 84 ? -5.211 5.506 -24.944 1.00 86.69 84 PRO A N 1
ATOM 623 C CA . PRO A 1 84 ? -5.444 6.617 -24.012 1.00 86.69 84 PRO A CA 1
ATOM 624 C C . PRO A 1 84 ? -6.856 6.652 -23.414 1.00 86.69 84 PRO A C 1
ATOM 626 O O . PRO A 1 84 ? -7.030 7.020 -22.253 1.00 86.69 84 PRO A O 1
ATOM 629 N N . LEU A 1 85 ? -7.873 6.253 -24.185 1.00 89.44 85 LEU A N 1
ATOM 630 C CA . LEU A 1 85 ? -9.266 6.327 -23.741 1.00 89.44 85 LEU A CA 1
ATOM 631 C C . LEU A 1 85 ? -9.608 5.243 -22.708 1.00 89.44 85 LEU A C 1
ATOM 633 O O . LEU A 1 85 ? -10.285 5.519 -21.719 1.00 89.44 85 LEU A O 1
ATOM 637 N N . SER A 1 86 ? -9.123 4.019 -22.913 1.00 86.62 86 SER A N 1
ATOM 638 C CA . SER A 1 86 ? -9.363 2.901 -21.994 1.00 86.62 86 SER A CA 1
ATOM 639 C C . SER A 1 86 ? -8.576 3.068 -20.689 1.00 86.62 86 SER A C 1
ATOM 641 O O . SER A 1 86 ? -9.117 2.791 -19.618 1.00 86.62 86 SER A O 1
ATOM 643 N N . ALA A 1 87 ? -7.353 3.610 -20.758 1.00 89.25 87 ALA A N 1
ATOM 644 C CA . ALA A 1 87 ? -6.553 3.959 -19.590 1.00 89.25 87 ALA A CA 1
ATOM 645 C C . ALA A 1 87 ? -7.308 4.946 -18.686 1.00 89.25 87 ALA A C 1
ATOM 647 O O . ALA A 1 87 ? -7.443 4.708 -17.486 1.00 89.25 87 ALA A O 1
ATOM 648 N N . PHE A 1 88 ? -7.880 6.009 -19.265 1.00 89.44 88 PHE A N 1
ATOM 649 C CA . PHE A 1 88 ? -8.648 7.005 -18.515 1.00 89.44 88 PHE A CA 1
ATOM 650 C C . PHE A 1 88 ? -9.876 6.405 -17.815 1.00 89.44 88 PHE A C 1
ATOM 652 O O . PHE A 1 88 ? -10.087 6.642 -16.626 1.00 89.44 88 PHE A O 1
ATOM 659 N N . ILE A 1 89 ? -10.659 5.586 -18.524 1.00 92.31 89 ILE A N 1
ATOM 660 C CA . ILE A 1 89 ? -11.853 4.939 -17.958 1.00 92.31 89 ILE A CA 1
ATOM 661 C C . ILE A 1 89 ? -11.466 3.976 -16.826 1.00 92.31 89 ILE A C 1
ATOM 663 O O . ILE A 1 89 ? -12.110 3.974 -15.779 1.00 92.31 89 ILE A O 1
ATOM 667 N N . CYS A 1 90 ? -10.391 3.201 -16.994 1.00 90.31 90 CYS A N 1
ATOM 668 C CA . CYS A 1 90 ? -9.913 2.267 -15.973 1.00 90.31 90 CYS A CA 1
ATOM 669 C C . CYS A 1 90 ? -9.487 2.990 -14.682 1.00 90.31 90 CYS A C 1
ATOM 671 O O . CYS A 1 90 ? -9.912 2.607 -13.586 1.00 90.31 90 CYS A O 1
ATOM 673 N N . TYR A 1 91 ? -8.718 4.080 -14.806 1.00 89.69 91 TYR A N 1
ATOM 674 C CA . TYR A 1 91 ? -8.333 4.910 -13.661 1.00 89.69 91 TYR A CA 1
ATOM 675 C C . TYR A 1 91 ? -9.545 5.580 -12.997 1.00 89.69 91 TYR A C 1
ATOM 677 O O . TYR A 1 91 ? -9.618 5.607 -11.768 1.00 89.69 91 TYR A O 1
ATOM 685 N N . ALA A 1 92 ? -10.521 6.067 -13.771 1.00 92.62 92 ALA A N 1
ATOM 686 C CA . ALA A 1 92 ? -11.729 6.691 -13.230 1.00 92.62 92 ALA A CA 1
ATOM 687 C C . ALA A 1 92 ? -12.603 5.696 -12.446 1.00 92.62 92 ALA A C 1
ATOM 689 O O . ALA A 1 92 ? -13.038 6.001 -11.336 1.00 92.62 92 ALA A O 1
ATOM 690 N N . VAL A 1 93 ? -12.823 4.493 -12.985 1.00 95.25 93 VAL A N 1
ATOM 691 C CA . VAL A 1 93 ? -13.630 3.450 -12.329 1.00 95.25 93 VAL A CA 1
ATOM 692 C C . VAL A 1 93 ? -12.939 2.931 -11.068 1.00 95.25 93 VAL A C 1
ATOM 694 O O . VAL A 1 93 ? -13.572 2.831 -10.016 1.00 95.25 93 VAL A O 1
ATOM 697 N N . THR A 1 94 ? -11.635 2.654 -11.144 1.00 92.88 94 THR A N 1
ATOM 698 C CA . THR A 1 94 ? -10.855 2.179 -9.989 1.00 92.88 94 THR A CA 1
ATOM 699 C C . THR A 1 94 ? -10.776 3.251 -8.903 1.00 92.88 94 THR A C 1
ATOM 701 O O . THR A 1 94 ? -10.982 2.958 -7.726 1.00 92.88 94 THR A O 1
ATOM 704 N N . GLY A 1 95 ? -10.548 4.510 -9.290 1.00 92.56 95 GLY A N 1
ATOM 705 C CA . GLY A 1 95 ? -10.540 5.647 -8.372 1.00 92.56 95 GLY A CA 1
ATOM 706 C C . GLY A 1 95 ? -11.892 5.865 -7.695 1.00 92.56 95 GLY A C 1
ATOM 707 O O . GLY A 1 95 ? -11.934 6.097 -6.489 1.00 92.56 95 GLY A O 1
ATOM 708 N N . PHE A 1 96 ? -12.997 5.726 -8.432 1.00 96.25 96 PHE A N 1
ATOM 709 C CA . PHE A 1 96 ? -14.344 5.815 -7.868 1.00 96.25 96 PHE A CA 1
ATOM 710 C C . PHE A 1 96 ? -14.620 4.695 -6.857 1.00 96.25 96 PHE A C 1
ATOM 712 O O . PHE A 1 96 ? -15.075 4.970 -5.747 1.00 96.25 96 PHE A O 1
ATOM 719 N N . ASN A 1 97 ? -14.287 3.446 -7.199 1.00 96.06 97 ASN A N 1
ATOM 720 C CA . ASN A 1 97 ? -14.434 2.313 -6.284 1.00 96.06 97 ASN A CA 1
ATOM 721 C C . ASN A 1 97 ? -13.638 2.535 -4.986 1.00 96.06 97 ASN A C 1
ATOM 723 O O . ASN A 1 97 ? -14.187 2.419 -3.889 1.00 96.06 97 ASN A O 1
ATOM 727 N N . LEU A 1 98 ? -12.370 2.933 -5.115 1.00 92.25 98 LEU A N 1
ATOM 728 C CA . LEU A 1 98 ? -11.497 3.175 -3.973 1.00 92.25 98 LEU A CA 1
ATOM 729 C C . LEU A 1 98 ? -11.974 4.365 -3.127 1.00 92.25 98 LEU A C 1
ATOM 731 O O . LEU A 1 98 ? -11.927 4.299 -1.900 1.00 92.25 98 LEU A O 1
ATOM 735 N N . TYR A 1 99 ? -12.485 5.426 -3.759 1.00 93.44 99 TYR A N 1
ATOM 736 C CA . TYR A 1 99 ? -13.092 6.558 -3.061 1.00 93.44 99 TYR A CA 1
ATOM 737 C C . TYR A 1 99 ? -14.271 6.103 -2.198 1.00 93.44 99 TYR A C 1
ATOM 739 O O . TYR A 1 99 ? -14.309 6.435 -1.014 1.00 93.44 99 TYR A O 1
ATOM 747 N N . CYS A 1 100 ? -15.196 5.302 -2.733 1.00 94.56 100 CYS A N 1
ATOM 748 C CA . CYS A 1 100 ? -16.310 4.766 -1.948 1.00 94.56 100 CYS A CA 1
ATOM 749 C C . CYS A 1 100 ? -15.817 3.966 -0.731 1.00 94.56 100 CYS A C 1
ATOM 751 O O . CYS A 1 100 ? -16.266 4.218 0.386 1.00 94.56 100 CYS A O 1
ATOM 753 N N . VAL A 1 101 ? -14.843 3.070 -0.923 1.00 91.44 101 VAL A N 1
ATOM 754 C CA . VAL A 1 101 ? -14.279 2.249 0.163 1.00 91.44 101 VAL A CA 1
ATOM 755 C C . VAL A 1 101 ? -13.627 3.112 1.246 1.00 91.44 101 VAL A C 1
ATOM 757 O O . VAL A 1 101 ? -13.877 2.899 2.433 1.00 91.44 101 VAL A O 1
ATOM 760 N N . ILE A 1 102 ? -12.823 4.106 0.860 1.00 90.06 102 ILE A N 1
ATOM 761 C CA . ILE A 1 102 ? -12.139 4.994 1.809 1.00 90.06 102 ILE A CA 1
ATOM 762 C C . ILE A 1 102 ? -13.138 5.874 2.566 1.00 90.06 102 ILE A C 1
ATOM 764 O O . ILE A 1 102 ? -12.923 6.116 3.749 1.00 90.06 102 ILE A O 1
ATOM 768 N N . ASN A 1 103 ? -14.228 6.327 1.937 1.00 90.94 103 ASN A N 1
ATOM 769 C CA . ASN A 1 103 ? -15.262 7.094 2.642 1.00 90.94 103 ASN A CA 1
ATOM 770 C C . ASN A 1 103 ? -15.976 6.238 3.689 1.00 90.94 103 ASN A C 1
ATOM 772 O O . ASN A 1 103 ? -16.067 6.659 4.839 1.00 90.94 103 ASN A O 1
ATOM 776 N N . CYS A 1 104 ? -16.393 5.017 3.336 1.00 88.25 104 CYS A N 1
ATOM 777 C CA . CYS A 1 104 ? -16.995 4.097 4.304 1.00 88.25 104 CYS A CA 1
ATOM 778 C C . CYS A 1 104 ? -16.030 3.783 5.458 1.00 88.25 104 CYS A C 1
ATOM 780 O O . CYS A 1 104 ? -16.416 3.805 6.626 1.00 88.25 104 CYS A O 1
ATOM 782 N N . LEU A 1 105 ? -14.754 3.542 5.144 1.00 85.25 105 LEU A N 1
ATOM 783 C CA . LEU A 1 105 ? -13.736 3.290 6.159 1.00 85.25 105 LEU A CA 1
ATOM 784 C C . LEU A 1 105 ? -13.451 4.533 7.015 1.00 85.25 105 LEU A C 1
ATOM 786 O O . LEU A 1 105 ? -13.196 4.411 8.210 1.00 85.25 105 LEU A O 1
ATOM 790 N N . GLY A 1 106 ? -13.506 5.724 6.422 1.00 85.75 106 GLY A N 1
ATOM 791 C CA . GLY A 1 106 ? -13.322 7.002 7.101 1.00 85.75 106 GLY A CA 1
ATOM 792 C C . GLY A 1 106 ? -14.428 7.282 8.112 1.00 85.75 106 GLY A C 1
ATOM 793 O O . GLY A 1 106 ? -14.131 7.681 9.237 1.00 85.75 106 GLY A O 1
ATOM 794 N N . GLU A 1 107 ? -15.683 7.003 7.754 1.00 84.94 107 GLU A N 1
ATOM 795 C CA . GLU A 1 107 ? -16.797 7.057 8.701 1.00 84.94 107 GLU A CA 1
ATOM 796 C C . GLU A 1 107 ? -16.569 6.057 9.840 1.00 84.94 107 GLU A C 1
ATOM 798 O O . GLU A 1 107 ? -16.564 6.454 11.004 1.00 84.94 107 GLU A O 1
ATOM 803 N N . MET A 1 108 ? -16.254 4.792 9.537 1.00 84.12 108 MET A N 1
ATOM 804 C CA . MET A 1 108 ? -15.947 3.782 10.564 1.00 84.12 108 MET A CA 1
ATOM 805 C C . MET A 1 108 ? -14.800 4.196 11.506 1.00 84.12 108 MET A C 1
ATOM 807 O O . MET A 1 108 ? -14.900 3.999 12.719 1.00 84.12 108 MET A O 1
ATOM 811 N N . ALA A 1 109 ? -13.739 4.805 10.972 1.00 79.44 109 ALA A N 1
ATOM 812 C CA . ALA A 1 109 ? -12.594 5.283 11.746 1.00 79.44 109 ALA A CA 1
ATOM 813 C C . ALA A 1 109 ? -12.918 6.513 12.613 1.00 79.44 109 ALA A C 1
ATOM 815 O O . ALA A 1 109 ? -12.286 6.712 13.652 1.00 79.44 109 ALA A O 1
ATOM 816 N N . ALA A 1 110 ? -13.893 7.335 12.212 1.00 78.44 110 ALA A N 1
ATOM 817 C CA . ALA A 1 110 ? -14.370 8.465 13.007 1.00 78.44 110 ALA A CA 1
ATOM 818 C C . ALA A 1 110 ? -15.265 8.018 14.178 1.00 78.44 110 ALA A C 1
ATOM 820 O O . ALA A 1 110 ? -15.210 8.626 15.246 1.00 78.44 110 ALA A O 1
ATOM 821 N N . TRP A 1 111 ? -16.053 6.950 14.000 1.00 74.31 111 TRP A N 1
ATOM 822 C CA . TRP A 1 111 ? -16.938 6.407 15.042 1.00 74.31 111 TRP A CA 1
ATOM 823 C C . TRP A 1 111 ? -16.188 5.633 16.138 1.00 74.31 111 TRP A C 1
ATOM 825 O O . TRP A 1 111 ? -16.536 5.758 17.312 1.00 74.31 111 TRP A O 1
ATOM 835 N N . LEU A 1 112 ? -15.158 4.854 15.787 1.00 69.31 112 LEU A N 1
ATOM 836 C CA . LEU A 1 112 ? -14.289 4.169 16.751 1.00 69.31 112 LEU A CA 1
ATOM 837 C C . LEU A 1 112 ? -12.813 4.492 16.462 1.00 69.31 112 LEU A C 1
ATOM 839 O O . LEU A 1 112 ? -12.182 3.795 15.662 1.00 69.31 112 LEU A O 1
ATOM 843 N N . PRO A 1 113 ? -12.221 5.498 17.136 1.00 65.81 113 PRO A N 1
ATOM 844 C CA . PRO A 1 113 ? -10.804 5.809 16.997 1.00 65.81 113 PRO A CA 1
ATOM 845 C C . PRO A 1 113 ? -9.960 4.796 17.788 1.00 65.81 113 PRO A C 1
ATOM 847 O O . PRO A 1 113 ? -9.379 5.118 18.823 1.00 65.81 113 PRO A O 1
ATOM 850 N N . ILE A 1 114 ? -9.912 3.547 17.319 1.00 65.81 114 ILE A N 1
ATOM 851 C CA . ILE A 1 114 ? -9.027 2.519 17.874 1.00 65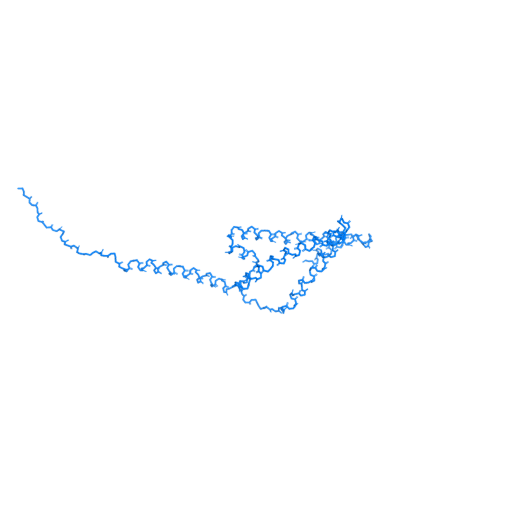.81 114 ILE A CA 1
ATOM 852 C C . ILE A 1 114 ? -7.646 2.707 17.229 1.00 65.81 114 ILE A C 1
ATOM 854 O O . ILE A 1 114 ? -7.555 2.716 15.997 1.00 65.81 114 ILE A O 1
ATOM 858 N N . PRO A 1 115 ? -6.558 2.830 18.008 1.00 55.62 115 PRO A N 1
ATOM 859 C CA . PRO A 1 115 ? -5.205 2.726 17.474 1.00 55.62 115 PRO A CA 1
ATOM 860 C C . PRO A 1 115 ? -5.009 1.311 16.908 1.00 55.62 115 PRO A C 1
ATOM 862 O O . PRO A 1 115 ? -4.763 0.362 17.650 1.00 55.62 115 PRO A O 1
ATOM 865 N N . GLY A 1 116 ? -5.186 1.137 15.597 1.00 60.53 116 GLY A N 1
ATOM 866 C CA . GLY A 1 116 ? -5.190 -0.189 14.987 1.00 60.53 116 GLY A CA 1
ATOM 867 C C . GLY A 1 116 ? -5.143 -0.179 13.461 1.00 60.53 116 GLY A C 1
ATOM 868 O O . GLY A 1 116 ? -5.577 0.768 12.809 1.00 60.53 116 GLY A O 1
ATOM 869 N N . ALA A 1 117 ? -4.589 -1.248 12.884 1.00 65.62 117 ALA A N 1
ATOM 870 C CA . ALA A 1 117 ? -4.586 -1.478 11.445 1.00 65.62 117 ALA A CA 1
ATOM 871 C C . ALA A 1 117 ? -6.001 -1.789 10.924 1.00 65.62 117 ALA A C 1
ATOM 873 O O . ALA A 1 117 ? -6.831 -2.352 11.636 1.00 65.62 117 ALA A O 1
ATOM 874 N N . VAL A 1 118 ? -6.240 -1.497 9.643 1.00 69.38 118 VAL A N 1
ATOM 875 C CA . VAL A 1 118 ? -7.527 -1.701 8.949 1.00 69.38 118 VAL A CA 1
ATOM 876 C C . VAL A 1 118 ? -8.186 -3.085 9.178 1.00 69.38 118 VAL A C 1
ATOM 878 O O . VAL A 1 118 ? -9.408 -3.121 9.334 1.00 69.38 118 VAL A O 1
ATOM 881 N N . PRO A 1 119 ? -7.450 -4.214 9.305 1.00 72.56 119 PRO A N 1
ATOM 882 C CA . PRO A 1 119 ? -8.040 -5.525 9.614 1.00 72.56 119 PRO A CA 1
ATOM 883 C C . PRO A 1 119 ? -8.814 -5.596 10.938 1.00 72.56 119 PRO A C 1
ATOM 885 O O . PRO A 1 119 ? -9.720 -6.416 11.069 1.00 72.56 119 PRO A O 1
ATOM 888 N N . ILE A 1 120 ? -8.498 -4.732 11.909 1.00 70.56 120 ILE A N 1
ATOM 889 C CA . ILE A 1 120 ? -9.174 -4.687 13.215 1.00 70.56 120 ILE A CA 1
ATOM 890 C C . ILE A 1 120 ? -10.611 -4.176 13.062 1.00 70.56 120 ILE A C 1
ATOM 892 O O . ILE A 1 120 ? -11.512 -4.669 13.741 1.00 70.56 120 ILE A O 1
ATOM 896 N N . PHE A 1 121 ? -10.858 -3.262 12.116 1.00 72.81 121 PHE A N 1
ATOM 897 C CA . PHE A 1 121 ? -12.219 -2.837 11.788 1.00 72.81 121 PHE A CA 1
ATOM 898 C C . PHE A 1 121 ? -13.022 -4.001 11.188 1.00 72.81 121 PHE A C 1
ATOM 900 O O . PHE A 1 121 ? -14.149 -4.249 11.609 1.00 72.81 121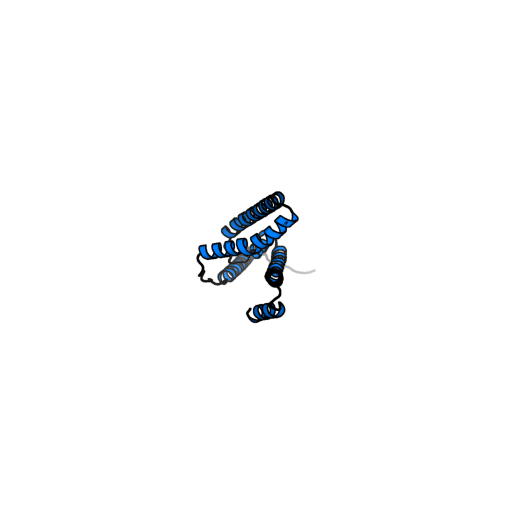 PHE A O 1
ATOM 907 N N . ALA A 1 122 ? -12.433 -4.793 10.290 1.00 69.00 122 ALA A N 1
ATOM 908 C CA . ALA A 1 122 ? -13.118 -5.943 9.694 1.00 69.00 122 ALA A CA 1
ATOM 909 C C . ALA A 1 122 ? -13.393 -7.081 10.696 1.00 69.00 122 ALA A C 1
ATOM 911 O O . ALA A 1 122 ? -14.479 -7.662 10.680 1.00 69.00 122 ALA A O 1
ATOM 912 N N . ALA A 1 123 ? -12.451 -7.346 11.610 1.00 68.44 123 ALA A N 1
ATOM 913 C CA . ALA A 1 123 ? -12.620 -8.315 12.694 1.00 68.44 123 ALA A CA 1
ATOM 914 C C . ALA A 1 123 ? -13.782 -7.952 13.635 1.00 68.44 123 ALA A C 1
ATOM 916 O O . ALA A 1 123 ? -14.413 -8.833 14.216 1.00 68.44 123 ALA A O 1
ATOM 917 N N . ARG A 1 124 ? -14.048 -6.649 13.802 1.00 69.44 124 ARG A N 1
ATOM 918 C CA . ARG A 1 124 ? -15.075 -6.137 14.714 1.00 69.44 124 ARG A CA 1
ATOM 919 C C . ARG A 1 124 ? -16.451 -5.991 14.066 1.00 69.44 124 ARG A C 1
ATOM 921 O O . ARG A 1 124 ? -17.441 -6.204 14.759 1.00 69.44 124 ARG A O 1
ATOM 928 N N . PHE A 1 125 ? -16.518 -5.606 12.791 1.00 69.44 125 PHE A N 1
ATOM 929 C CA . PHE A 1 125 ? -17.784 -5.313 12.105 1.00 69.44 125 PHE A CA 1
ATOM 930 C C . PHE A 1 125 ? -18.365 -6.481 11.305 1.00 69.44 125 PHE A C 1
ATOM 932 O O . PHE A 1 125 ? -19.569 -6.474 11.063 1.00 69.44 125 PHE A O 1
ATOM 939 N N . VAL A 1 126 ? -17.549 -7.453 10.879 1.00 73.88 126 VAL A N 1
ATOM 940 C CA . VAL A 1 126 ? -18.031 -8.565 10.044 1.00 73.88 126 VAL A CA 1
ATOM 941 C C . VAL A 1 126 ? -17.910 -9.894 10.774 1.00 73.88 126 VAL A C 1
ATOM 943 O O . VAL A 1 126 ? -18.929 -10.471 11.134 1.00 73.88 126 VAL A O 1
ATOM 946 N N . ASP A 1 127 ? -16.683 -10.367 11.005 1.00 76.12 127 ASP A N 1
ATOM 947 C CA . ASP A 1 127 ? -16.421 -11.614 11.728 1.00 76.12 127 ASP A CA 1
ATOM 948 C C . ASP A 1 127 ? -14.927 -11.726 12.112 1.00 76.12 127 ASP A C 1
ATOM 950 O O . ASP A 1 127 ? -14.062 -11.318 11.321 1.00 76.12 127 ASP A O 1
ATOM 954 N N . PRO A 1 128 ? -14.579 -12.312 13.276 1.00 76.75 128 PRO A N 1
ATOM 955 C CA . PRO A 1 128 ? -13.189 -12.542 13.670 1.00 76.75 128 PRO A CA 1
ATOM 956 C C . PRO A 1 128 ? -12.368 -13.354 12.651 1.00 76.75 128 PRO A C 1
ATOM 958 O O . PRO A 1 128 ? -11.175 -13.084 12.483 1.00 76.75 128 PRO A O 1
ATOM 961 N N . ALA A 1 129 ? -12.977 -14.305 11.931 1.00 79.75 129 ALA A N 1
ATOM 962 C CA . ALA A 1 129 ? -12.293 -15.103 10.912 1.00 79.75 129 ALA A CA 1
ATOM 963 C C . ALA A 1 129 ? -11.914 -14.262 9.685 1.00 79.75 129 ALA A C 1
ATOM 965 O O . ALA A 1 129 ? -10.810 -14.402 9.158 1.00 79.75 129 ALA A O 1
ATOM 966 N N . LEU A 1 130 ? -12.776 -13.328 9.270 1.00 77.38 130 LEU A N 1
ATOM 967 C CA . LEU A 1 130 ? -12.462 -12.399 8.179 1.00 77.38 130 LEU A CA 1
ATOM 968 C C . LEU A 1 130 ? -11.370 -11.406 8.573 1.00 77.38 130 LEU A C 1
ATOM 970 O O . LEU A 1 130 ? -10.511 -11.083 7.754 1.00 77.38 130 LEU A O 1
ATOM 974 N N . GLY A 1 131 ? -11.354 -10.977 9.836 1.00 80.50 131 GLY A N 1
ATOM 975 C CA . GLY A 1 131 ? -10.248 -10.205 10.397 1.00 80.50 131 GLY A CA 1
ATOM 976 C C . GLY A 1 131 ? -8.902 -10.926 10.275 1.00 80.50 131 GLY A C 1
ATOM 977 O O . GLY A 1 131 ? -7.914 -10.325 9.850 1.00 80.50 131 GLY A O 1
ATOM 978 N N . PHE A 1 132 ? -8.874 -12.228 10.577 1.00 82.62 132 PHE A N 1
ATOM 979 C CA . PHE A 1 132 ? -7.677 -13.061 10.436 1.00 82.62 132 PHE A CA 1
ATOM 980 C C . PHE A 1 132 ? -7.250 -13.231 8.969 1.00 82.62 132 PHE A C 1
ATOM 982 O O . PHE A 1 132 ? -6.080 -13.021 8.640 1.00 82.62 132 PHE A O 1
ATOM 989 N N . THR A 1 133 ? -8.191 -13.530 8.065 1.00 88.56 133 THR A N 1
ATOM 990 C CA . THR A 1 133 ? -7.909 -13.652 6.624 1.00 88.56 133 THR A CA 1
ATOM 991 C C . THR A 1 133 ? -7.368 -12.349 6.036 1.00 88.56 133 THR A C 1
ATOM 993 O O . THR A 1 133 ? -6.383 -12.365 5.297 1.00 88.56 133 THR A O 1
ATOM 996 N N . LEU A 1 134 ? -7.966 -11.209 6.387 1.00 85.00 134 LEU A N 1
ATOM 997 C CA . LEU A 1 134 ? -7.481 -9.903 5.949 1.00 85.00 134 LEU A CA 1
ATOM 998 C C . LEU A 1 134 ? -6.101 -9.604 6.529 1.00 85.00 134 LEU A C 1
ATOM 1000 O O . LEU A 1 134 ? -5.246 -9.120 5.795 1.00 85.00 134 LEU A O 1
ATOM 1004 N N . GLY A 1 135 ? -5.841 -9.945 7.793 1.00 85.62 135 GLY A N 1
ATOM 1005 C CA . GLY A 1 135 ? -4.507 -9.834 8.387 1.00 85.62 135 GLY A CA 1
ATOM 1006 C C . GLY A 1 135 ? -3.440 -10.580 7.578 1.00 85.62 135 GLY A C 1
ATOM 1007 O O . GLY A 1 135 ? -2.390 -10.013 7.272 1.00 85.62 135 GLY A O 1
ATOM 1008 N N . TRP A 1 136 ? -3.741 -11.808 7.151 1.00 87.62 136 TRP A N 1
ATOM 1009 C CA . TRP A 1 136 ? -2.852 -12.604 6.300 1.00 87.62 136 TRP A CA 1
ATOM 1010 C C . TRP A 1 136 ? -2.658 -11.986 4.905 1.00 87.62 136 TRP A C 1
ATOM 1012 O O . TRP A 1 136 ? -1.535 -11.902 4.410 1.00 87.62 136 TRP A O 1
ATOM 1022 N N . ASN A 1 137 ? -3.728 -11.461 4.298 1.00 87.88 137 ASN A N 1
ATOM 1023 C CA . ASN A 1 137 ? -3.650 -10.750 3.019 1.00 87.88 137 ASN A CA 1
ATOM 1024 C C . ASN A 1 137 ? -2.790 -9.474 3.107 1.00 87.88 137 ASN A C 1
ATOM 1026 O O . ASN A 1 137 ? -1.974 -9.207 2.227 1.00 87.88 137 ASN A O 1
ATOM 1030 N N . TYR A 1 138 ? -2.927 -8.706 4.191 1.00 86.38 138 TYR A N 1
ATOM 1031 C CA . TYR A 1 138 ? -2.089 -7.534 4.447 1.00 86.38 138 TYR A CA 1
ATOM 1032 C C . TYR A 1 138 ? -0.618 -7.920 4.615 1.00 86.38 138 TYR A C 1
ATOM 1034 O O . TYR A 1 138 ? 0.252 -7.245 4.068 1.00 86.38 138 TYR A O 1
ATOM 1042 N N . TRP A 1 139 ? -0.330 -9.015 5.322 1.00 88.44 139 TRP A N 1
ATOM 1043 C CA . TRP A 1 139 ? 1.038 -9.509 5.465 1.00 88.44 139 TRP A CA 1
ATOM 1044 C C . TRP A 1 139 ? 1.662 -9.875 4.112 1.00 88.44 139 TRP A C 1
ATOM 1046 O O . TRP A 1 139 ? 2.783 -9.450 3.827 1.00 88.44 139 TRP A O 1
ATOM 1056 N N . TYR A 1 140 ? 0.926 -10.569 3.239 1.00 91.12 140 TYR A N 1
ATOM 1057 C CA . TYR A 1 140 ? 1.416 -10.878 1.894 1.00 91.12 140 TYR A CA 1
ATOM 1058 C C . TYR A 1 140 ? 1.687 -9.640 1.048 1.00 91.12 140 TYR A C 1
ATOM 1060 O O . TYR A 1 140 ? 2.697 -9.608 0.349 1.00 91.12 140 TYR A O 1
ATOM 1068 N N . GLN A 1 141 ? 0.837 -8.615 1.127 1.00 86.31 141 GLN A N 1
ATOM 1069 C CA . GLN A 1 141 ? 1.063 -7.365 0.401 1.00 86.31 141 GLN A CA 1
ATOM 1070 C C . GLN A 1 141 ? 2.424 -6.749 0.763 1.00 86.31 141 GLN A C 1
ATOM 1072 O O . GLN A 1 141 ? 3.158 -6.306 -0.119 1.00 86.31 141 GLN A O 1
ATOM 1077 N N . PHE A 1 142 ? 2.793 -6.764 2.048 1.00 86.00 142 PHE A N 1
ATOM 1078 C CA . PHE A 1 142 ? 4.099 -6.277 2.494 1.00 86.00 142 PHE A CA 1
ATOM 1079 C C . PHE A 1 142 ? 5.247 -7.217 2.101 1.00 86.00 142 PHE A C 1
ATOM 1081 O O . PHE A 1 142 ? 6.298 -6.741 1.676 1.00 86.00 142 PHE A O 1
ATOM 1088 N N . ALA A 1 143 ? 5.049 -8.535 2.183 1.00 91.62 143 ALA A N 1
ATOM 1089 C CA . ALA A 1 143 ? 6.065 -9.520 1.807 1.00 91.62 143 ALA A CA 1
ATOM 1090 C C . ALA A 1 143 ? 6.397 -9.490 0.302 1.00 91.62 143 ALA A C 1
ATOM 1092 O O . ALA A 1 143 ? 7.558 -9.619 -0.078 1.00 91.62 143 ALA A O 1
ATOM 1093 N N . ILE A 1 144 ? 5.388 -9.294 -0.550 1.00 90.75 144 ILE A N 1
ATOM 1094 C CA . ILE A 1 144 ? 5.527 -9.237 -2.013 1.00 90.75 144 ILE A CA 1
ATOM 1095 C C . ILE A 1 144 ? 6.034 -7.860 -2.477 1.00 90.75 144 ILE A C 1
ATOM 1097 O O . ILE A 1 144 ? 6.657 -7.761 -3.532 1.00 90.75 144 ILE A O 1
ATOM 1101 N N . GLY A 1 145 ? 5.844 -6.801 -1.685 1.00 88.44 145 GLY A N 1
ATOM 1102 C CA . GLY A 1 145 ? 6.354 -5.467 -2.015 1.00 88.44 145 GLY A CA 1
ATOM 1103 C C . GLY A 1 145 ? 7.876 -5.433 -2.198 1.00 88.44 145 GLY A C 1
ATOM 1104 O O . GLY A 1 145 ? 8.365 -4.877 -3.176 1.00 88.44 145 GLY A O 1
ATOM 1105 N N . VAL A 1 146 ? 8.628 -6.101 -1.318 1.00 88.12 146 VAL A N 1
ATOM 1106 C CA . VAL A 1 146 ? 10.104 -6.125 -1.363 1.00 88.12 146 VAL A CA 1
ATOM 1107 C C . VAL A 1 146 ? 10.661 -6.646 -2.703 1.00 88.12 146 VAL A C 1
ATOM 1109 O O . VAL A 1 146 ? 11.447 -5.933 -3.328 1.00 88.12 146 VAL A O 1
ATOM 1112 N N . PRO A 1 147 ? 10.279 -7.836 -3.208 1.00 87.62 147 PRO A N 1
ATOM 1113 C CA . PRO A 1 147 ? 10.771 -8.313 -4.502 1.00 87.62 147 PRO A CA 1
ATOM 1114 C C . PRO A 1 147 ? 10.267 -7.484 -5.695 1.00 87.62 147 PRO A C 1
ATOM 1116 O O . PRO A 1 147 ? 10.947 -7.430 -6.724 1.00 87.62 147 PRO A O 1
ATOM 1119 N N . ILE A 1 148 ? 9.111 -6.817 -5.580 1.00 86.56 148 ILE A N 1
ATOM 1120 C CA . ILE A 1 148 ? 8.618 -5.909 -6.628 1.00 86.56 148 ILE A CA 1
ATOM 1121 C C . ILE A 1 148 ? 9.553 -4.709 -6.776 1.00 86.56 148 ILE A C 1
ATOM 1123 O O . ILE A 1 148 ? 9.963 -4.411 -7.896 1.00 86.56 148 ILE A O 1
ATOM 1127 N N . GLU A 1 149 ? 9.950 -4.065 -5.678 1.00 82.88 149 GLU A N 1
ATOM 1128 C CA . GLU A 1 149 ? 10.878 -2.924 -5.725 1.00 82.88 149 GLU A CA 1
ATOM 1129 C C . GLU A 1 149 ? 12.236 -3.319 -6.337 1.00 82.88 149 GLU A C 1
ATOM 1131 O O . GLU A 1 149 ? 12.813 -2.569 -7.130 1.00 82.88 149 GLU A O 1
ATOM 1136 N N . VAL A 1 150 ? 12.718 -4.539 -6.060 1.00 85.19 150 VAL A N 1
ATOM 1137 C CA . VAL A 1 150 ? 13.925 -5.093 -6.703 1.00 85.19 150 VAL A CA 1
ATOM 1138 C C . VAL A 1 150 ? 13.718 -5.262 -8.210 1.00 85.19 150 VAL A C 1
ATOM 1140 O O . VAL A 1 150 ? 14.573 -4.865 -8.998 1.00 85.19 150 VAL A O 1
ATOM 1143 N N . THR A 1 151 ? 12.572 -5.799 -8.631 1.00 87.00 151 THR A N 1
ATOM 1144 C CA . THR A 1 151 ? 12.250 -5.994 -10.055 1.00 87.00 151 THR A CA 1
ATOM 1145 C C . THR A 1 151 ? 12.169 -4.660 -10.795 1.00 87.00 151 THR A C 1
ATOM 1147 O O . THR A 1 151 ? 12.742 -4.510 -11.873 1.00 87.00 151 THR A O 1
AT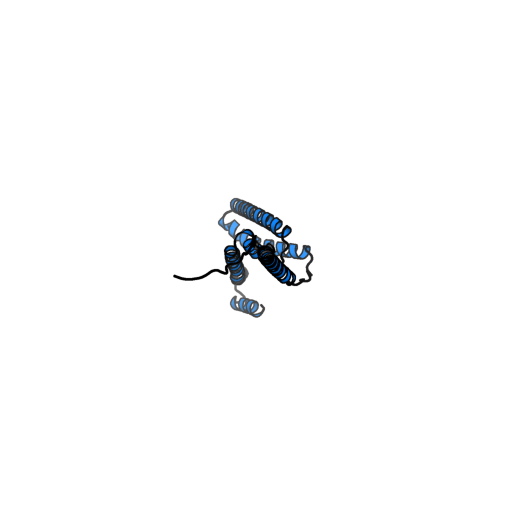OM 1150 N N . VAL A 1 152 ? 11.509 -3.666 -10.199 1.00 83.44 152 VAL A N 1
ATOM 1151 C CA . VAL A 1 152 ? 11.411 -2.309 -10.753 1.00 83.44 152 VAL A CA 1
ATOM 1152 C C . VAL A 1 152 ? 12.796 -1.671 -10.866 1.00 83.44 152 VAL A C 1
ATOM 1154 O O . VAL A 1 152 ? 13.116 -1.090 -11.901 1.00 83.44 152 VAL A O 1
ATOM 1157 N N . SER A 1 153 ? 13.651 -1.844 -9.855 1.00 81.31 153 SER A N 1
ATOM 1158 C CA . SER A 1 153 ? 15.034 -1.355 -9.888 1.00 81.31 153 SER A CA 1
ATOM 1159 C C . SER A 1 153 ? 15.828 -1.965 -11.047 1.00 81.31 153 SER A C 1
ATOM 1161 O O . SER A 1 153 ? 16.530 -1.247 -11.753 1.00 81.31 153 SER A O 1
ATOM 1163 N N . VAL A 1 154 ? 15.678 -3.268 -11.305 1.00 82.06 154 VAL A N 1
ATOM 1164 C CA . VAL A 1 154 ? 16.324 -3.950 -12.442 1.00 82.06 154 VAL A CA 1
ATOM 1165 C C . VAL A 1 154 ? 15.853 -3.375 -13.784 1.00 82.06 154 VAL A C 1
ATOM 1167 O O . VAL A 1 154 ? 16.690 -3.096 -14.640 1.00 82.06 154 VAL A O 1
ATOM 1170 N N . VAL A 1 155 ? 14.546 -3.137 -13.949 1.00 80.94 155 VAL A N 1
ATOM 1171 C CA . VAL A 1 155 ? 13.964 -2.547 -15.174 1.00 80.94 155 VAL A CA 1
ATOM 1172 C C . VAL A 1 155 ? 14.463 -1.120 -15.411 1.00 80.94 155 VAL A C 1
ATOM 1174 O O . VAL A 1 155 ? 14.782 -0.754 -16.539 1.00 80.94 155 VAL A O 1
ATOM 1177 N N . ILE A 1 156 ? 14.559 -0.306 -14.357 1.00 78.00 156 ILE A N 1
ATOM 1178 C CA . ILE A 1 156 ? 15.073 1.067 -14.465 1.00 78.00 156 ILE A CA 1
ATOM 1179 C C . ILE A 1 156 ? 16.560 1.064 -14.841 1.00 78.00 156 ILE A C 1
ATOM 1181 O O . ILE A 1 156 ? 16.993 1.904 -15.625 1.00 78.00 156 ILE A O 1
ATOM 1185 N N . LEU A 1 157 ? 17.347 0.126 -14.309 1.00 73.56 157 LEU A N 1
ATOM 1186 C CA . LEU A 1 157 ? 18.770 0.012 -14.641 1.00 73.56 157 LEU A CA 1
ATOM 1187 C C . LEU A 1 157 ? 19.003 -0.432 -16.089 1.00 73.56 157 LEU A C 1
ATOM 1189 O O . LEU A 1 157 ? 19.937 0.054 -16.720 1.00 73.56 157 LEU A O 1
ATOM 1193 N N . ASP A 1 158 ? 18.142 -1.295 -16.629 1.00 75.25 158 ASP A N 1
ATOM 1194 C CA . ASP A 1 158 ? 18.183 -1.700 -18.041 1.00 75.25 158 ASP A CA 1
ATOM 1195 C C . ASP A 1 158 ? 17.913 -0.517 -18.999 1.00 75.25 158 ASP A C 1
ATOM 1197 O O . ASP A 1 158 ? 18.405 -0.482 -20.125 1.00 75.25 158 ASP A O 1
ATOM 1201 N N . TYR A 1 159 ? 17.197 0.513 -18.531 1.00 73.50 159 TYR A N 1
ATOM 1202 C CA . TYR A 1 159 ? 16.851 1.694 -19.327 1.00 73.50 159 TYR A CA 1
ATOM 1203 C C . TYR A 1 159 ? 18.037 2.647 -19.619 1.00 73.50 159 TYR A C 1
ATOM 1205 O O . TYR A 1 159 ? 17.952 3.410 -20.580 1.00 73.50 159 TYR A O 1
ATOM 1213 N N . TRP A 1 160 ? 19.136 2.639 -18.840 1.00 72.38 160 TRP A N 1
ATOM 1214 C CA . TRP A 1 160 ? 20.221 3.652 -18.924 1.00 72.38 160 TRP A CA 1
ATOM 1215 C C . TRP A 1 160 ? 21.601 3.124 -19.399 1.00 72.38 160 TRP A C 1
ATOM 1217 O O . TRP A 1 160 ? 22.601 3.805 -19.213 1.00 72.38 160 TRP A O 1
ATOM 1227 N N . ASP A 1 161 ? 21.668 1.980 -20.089 1.00 59.94 161 ASP A N 1
ATOM 1228 C CA . ASP A 1 161 ? 22.880 1.405 -20.727 1.00 59.94 161 ASP A CA 1
ATOM 1229 C C . ASP A 1 161 ? 23.772 0.488 -19.846 1.00 59.94 161 ASP A C 1
ATOM 1231 O O . ASP A 1 161 ? 23.999 0.705 -18.655 1.00 59.94 161 ASP A O 1
ATOM 1235 N N . HIS A 1 162 ? 24.303 -0.571 -20.471 1.00 58.50 162 HIS A N 1
ATOM 1236 C CA . HIS A 1 162 ? 24.870 -1.803 -19.882 1.00 58.50 162 HIS A CA 1
ATOM 1237 C C . HIS A 1 162 ? 26.255 -1.647 -19.209 1.00 58.50 162 HIS A C 1
ATOM 1239 O O . HIS A 1 162 ? 26.932 -2.638 -18.922 1.00 58.50 162 HIS A O 1
ATOM 1245 N N . ALA A 1 163 ? 26.728 -0.422 -18.974 1.00 56.25 163 ALA A N 1
ATOM 1246 C CA . ALA A 1 163 ? 28.111 -0.167 -18.556 1.00 56.25 163 ALA A CA 1
ATOM 1247 C C . ALA A 1 163 ? 28.413 -0.561 -17.095 1.00 56.25 163 ALA A C 1
ATOM 1249 O O . ALA A 1 163 ? 29.580 -0.671 -16.714 1.00 56.25 163 ALA A O 1
ATOM 1250 N N . ILE A 1 164 ? 27.385 -0.784 -16.272 1.00 62.41 164 ILE A N 1
ATOM 1251 C CA . ILE A 1 164 ? 27.527 -1.132 -14.855 1.00 62.41 164 ILE A CA 1
ATOM 1252 C C . ILE A 1 164 ? 26.951 -2.539 -14.648 1.00 62.41 164 ILE A C 1
ATOM 1254 O O . ILE A 1 164 ? 25.775 -2.750 -14.949 1.00 62.41 164 ILE A O 1
ATOM 1258 N N . PRO A 1 165 ? 27.720 -3.520 -14.135 1.00 65.25 165 PRO A N 1
ATOM 1259 C CA . PRO A 1 165 ? 27.188 -4.859 -13.910 1.00 65.25 165 PRO A CA 1
ATOM 1260 C C . PRO A 1 165 ? 26.020 -4.783 -12.918 1.00 65.25 165 PRO A C 1
ATOM 1262 O O . PRO A 1 165 ? 26.217 -4.409 -11.761 1.00 65.25 165 PRO A O 1
ATOM 1265 N N . GLN A 1 166 ? 24.811 -5.162 -13.356 1.00 63.34 166 GLN A N 1
ATOM 1266 C CA . GLN A 1 166 ? 23.582 -5.159 -12.542 1.00 63.34 166 GLN A CA 1
ATOM 1267 C C . GLN A 1 166 ? 23.790 -5.828 -11.173 1.00 63.34 166 GLN A C 1
ATOM 1269 O O . GLN A 1 166 ? 23.298 -5.339 -10.159 1.00 63.34 166 GLN A O 1
ATOM 1274 N N . ALA A 1 167 ? 24.602 -6.890 -11.119 1.00 62.34 167 ALA A N 1
ATOM 1275 C CA . ALA A 1 167 ? 24.961 -7.577 -9.882 1.00 62.34 167 ALA A CA 1
ATOM 1276 C C . ALA A 1 167 ? 25.626 -6.656 -8.836 1.00 62.34 167 ALA A C 1
ATOM 1278 O O . ALA A 1 167 ? 25.339 -6.789 -7.649 1.00 62.34 167 ALA A O 1
ATOM 1279 N N . ALA A 1 168 ? 26.467 -5.697 -9.237 1.00 68.44 168 ALA A N 1
ATOM 1280 C CA . ALA A 1 168 ? 27.148 -4.797 -8.303 1.00 68.44 168 ALA A CA 1
ATOM 1281 C C . ALA A 1 168 ? 26.174 -3.810 -7.640 1.00 68.44 168 ALA A C 1
ATOM 1283 O O . ALA A 1 168 ? 26.262 -3.573 -6.437 1.00 68.44 168 ALA A O 1
ATOM 1284 N N . LEU A 1 169 ? 25.204 -3.289 -8.396 1.00 64.56 169 LEU A N 1
ATOM 1285 C CA . LEU A 1 169 ? 24.193 -2.365 -7.875 1.00 64.56 169 LEU A CA 1
ATOM 1286 C C . LEU A 1 169 ? 23.184 -3.075 -6.965 1.00 64.56 169 LEU A C 1
ATOM 1288 O O . LEU A 1 169 ? 22.865 -2.558 -5.897 1.00 64.56 169 LEU A O 1
ATOM 1292 N N . ILE A 1 170 ? 22.750 -4.287 -7.331 1.00 67.56 170 ILE A N 1
ATOM 1293 C CA . ILE A 1 170 ? 21.856 -5.102 -6.491 1.00 67.56 170 ILE A CA 1
ATOM 1294 C C . ILE A 1 170 ? 22.550 -5.466 -5.168 1.00 67.56 170 ILE A C 1
ATOM 1296 O O . ILE A 1 170 ? 21.940 -5.361 -4.108 1.00 67.56 170 ILE A O 1
ATOM 1300 N N . THR A 1 171 ? 23.841 -5.822 -5.204 1.00 72.75 171 THR A N 1
ATOM 1301 C CA . THR A 1 171 ? 24.613 -6.154 -3.991 1.00 72.75 171 THR A CA 1
ATOM 1302 C C . THR A 1 171 ? 24.784 -4.939 -3.072 1.00 72.75 171 THR A C 1
ATOM 1304 O O . THR A 1 171 ? 24.684 -5.076 -1.857 1.00 72.75 171 THR A O 1
ATOM 1307 N N . ILE A 1 172 ? 24.981 -3.739 -3.631 1.00 74.38 172 ILE A N 1
ATOM 1308 C CA . ILE A 1 172 ? 25.072 -2.489 -2.858 1.00 74.38 172 ILE A CA 1
ATOM 1309 C C . ILE A 1 172 ? 23.728 -2.132 -2.203 1.00 74.38 172 ILE A C 1
ATOM 1311 O O . ILE A 1 172 ? 23.699 -1.817 -1.015 1.00 74.38 172 ILE A O 1
ATOM 1315 N N . PHE A 1 173 ? 22.615 -2.214 -2.939 1.00 70.62 173 PHE A N 1
ATOM 1316 C CA . PHE A 1 173 ? 21.280 -1.922 -2.397 1.00 70.62 173 PHE A CA 1
ATOM 1317 C C . PHE A 1 173 ? 20.847 -2.917 -1.311 1.00 70.62 173 PHE A C 1
ATOM 1319 O O . PHE A 1 173 ? 20.229 -2.519 -0.326 1.00 70.62 173 PHE A O 1
ATOM 1326 N N . LEU A 1 174 ? 21.201 -4.194 -1.471 1.00 69.31 174 LEU A N 1
ATOM 1327 C CA . LEU A 1 174 ? 20.837 -5.270 -0.548 1.00 69.31 174 LEU A CA 1
ATOM 1328 C C . LEU A 1 174 ? 21.735 -5.319 0.700 1.00 69.31 174 LEU A C 1
ATOM 1330 O O . LEU A 1 174 ? 21.296 -5.797 1.736 1.00 69.31 174 LEU A O 1
ATOM 1334 N N . TRP A 1 175 ? 22.969 -4.809 0.623 1.00 73.19 175 TRP A N 1
ATOM 1335 C CA . TRP A 1 175 ? 23.874 -4.684 1.775 1.00 73.19 175 TRP A CA 1
ATOM 1336 C C . TRP A 1 175 ? 23.646 -3.398 2.591 1.00 73.19 175 TRP A C 1
ATOM 1338 O O . TRP A 1 175 ? 24.053 -3.326 3.748 1.00 73.19 175 TRP A O 1
ATOM 1348 N N . SER A 1 176 ? 23.014 -2.379 1.995 1.00 67.44 176 SER A N 1
ATOM 1349 C CA . SER A 1 176 ? 22.756 -1.081 2.636 1.00 67.44 176 SER A CA 1
ATOM 1350 C C . SER A 1 176 ? 21.372 -0.950 3.298 1.00 67.44 176 SER A C 1
ATOM 1352 O O . SER A 1 176 ? 21.162 0.044 3.998 1.00 67.44 176 SER A O 1
ATOM 1354 N N . SER A 1 177 ? 20.436 -1.880 3.062 1.00 51.16 177 SER A N 1
ATOM 1355 C CA . SER A 1 177 ? 19.158 -1.996 3.801 1.00 51.16 177 SER A CA 1
ATOM 1356 C C . SER A 1 177 ? 19.286 -2.962 4.969 1.00 51.16 177 SER A C 1
ATOM 1358 O O . SER A 1 177 ? 18.656 -2.687 6.012 1.00 51.16 177 SER A O 1
#

Sequence (177 aa):
MGTTRDKLEGRPERAGDPAHIDIELATTTRSATVADLKQQQEQQHIGTLDRKLKSRHVQFLALSGAIGTGLFVGSGQVLSLAGPLSAFICYAVTGFNLYCVINCLGEMAAWLPIPGAVPIFAARFVDPALGFTLGWNYWYQFAIGVPIEVTVSVVILDYWDHAIPQAALITIFLWSS

Secondary structure (DSSP, 8-state):
--------------S--HHHHHHHHHHHHHHHHHHHHHHHHHHT-S------S-HHHHHHHHHHHIIIIIIHHHHHHHHHHH-HHHHHHHHHHHHHHHHHHHHHHHHHHHH---S--HHHHHHHHT-HHHHHHHHHHHHHHHHHHHHHHHHHHHHHHHTT-TTS-HHHHHHHHHHH-